Protein AF-A0A3D2MKZ5-F1 (afdb_monomer_lite)

Radius of gyration: 10.97 Å; chains: 1; bounding box: 29×20×22 Å

Structure (mmCIF, N/CA/C/O backbone):
data_AF-A0A3D2MKZ5-F1
#
_entry.id   AF-A0A3D2MKZ5-F1
#
loop_
_atom_site.group_PDB
_atom_site.id
_atom_site.type_symbol
_atom_site.label_atom_id
_atom_site.label_alt_id
_atom_site.label_comp_id
_atom_site.label_asym_id
_atom_site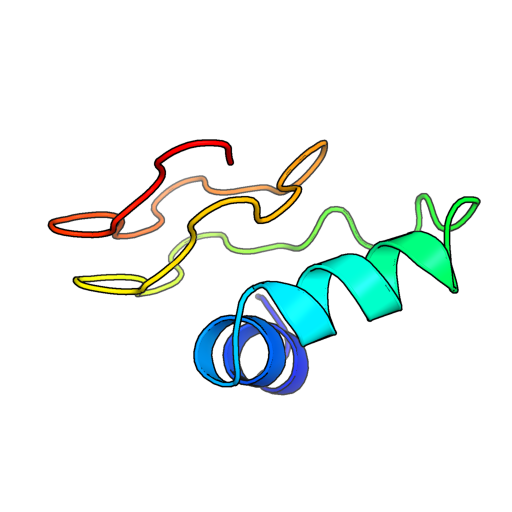.label_entity_id
_atom_site.label_seq_id
_atom_site.pdbx_PDB_ins_code
_atom_site.Cartn_x
_atom_site.Cartn_y
_atom_site.Cartn_z
_atom_site.occupancy
_atom_site.B_iso_or_equiv
_atom_site.auth_seq_id
_atom_site.auth_comp_id
_atom_site.auth_asym_id
_atom_site.auth_atom_id
_atom_site.pdbx_PDB_model_num
ATOM 1 N N . MET A 1 1 ? 8.320 -3.653 12.783 1.00 50.09 1 MET A N 1
ATOM 2 C CA . MET A 1 1 ? 7.514 -2.421 12.763 1.00 50.09 1 MET A CA 1
ATOM 3 C C . MET A 1 1 ? 7.972 -1.594 11.581 1.00 50.09 1 MET A C 1
ATOM 5 O O . MET A 1 1 ? 9.161 -1.275 11.534 1.00 50.09 1 MET A O 1
ATOM 9 N N . ALA A 1 2 ? 7.073 -1.253 10.654 1.00 53.56 2 ALA A N 1
ATOM 10 C CA . ALA A 1 2 ? 7.349 -0.277 9.603 1.00 53.56 2 ALA A CA 1
ATOM 11 C C . ALA A 1 2 ? 8.022 0.945 10.218 1.00 53.56 2 ALA A C 1
ATOM 13 O O . ALA A 1 2 ? 7.551 1.513 11.207 1.00 53.56 2 ALA A O 1
ATOM 14 N N . SER A 1 3 ? 9.148 1.340 9.639 1.00 63.81 3 SER A N 1
ATOM 15 C CA . SER A 1 3 ? 9.792 2.584 10.045 1.00 63.81 3 SER A CA 1
ATOM 16 C C . SER A 1 3 ? 8.845 3.728 9.680 1.00 63.81 3 SER A C 1
ATOM 18 O O . SER A 1 3 ? 8.229 3.674 8.617 1.00 63.81 3 SER A O 1
ATOM 20 N N . GLN A 1 4 ? 8.738 4.771 10.509 1.00 62.41 4 GLN A N 1
ATOM 21 C CA . GLN A 1 4 ? 7.845 5.918 10.265 1.00 62.41 4 GLN A CA 1
ATOM 22 C C . GLN A 1 4 ? 7.968 6.461 8.826 1.00 62.41 4 GLN A C 1
ATOM 24 O O . GLN A 1 4 ? 6.973 6.752 8.177 1.00 62.41 4 GLN A O 1
ATOM 29 N N . SER A 1 5 ? 9.184 6.439 8.272 1.00 68.44 5 SER A N 1
ATOM 30 C CA . SER A 1 5 ? 9.485 6.833 6.893 1.00 68.44 5 SER A CA 1
ATOM 31 C C . SER A 1 5 ? 8.777 6.004 5.808 1.00 68.44 5 SER A C 1
ATOM 33 O O . SER A 1 5 ? 8.538 6.518 4.723 1.00 68.44 5 SER A O 1
ATOM 35 N N . GLN A 1 6 ? 8.438 4.735 6.059 1.00 67.44 6 GLN A N 1
ATOM 36 C CA . GLN A 1 6 ? 7.692 3.889 5.114 1.00 67.44 6 GLN A CA 1
ATOM 37 C C . GLN A 1 6 ? 6.196 4.210 5.132 1.00 67.44 6 GLN A C 1
ATOM 39 O O . GLN A 1 6 ? 5.569 4.272 4.076 1.00 67.44 6 GLN A O 1
ATOM 44 N N . LEU A 1 7 ? 5.639 4.469 6.318 1.00 66.81 7 LEU A N 1
ATOM 45 C CA . LEU A 1 7 ? 4.254 4.921 6.461 1.00 66.81 7 LEU A CA 1
ATOM 46 C C . LEU A 1 7 ? 4.073 6.331 5.890 1.00 66.81 7 LEU A C 1
ATOM 48 O O . LEU A 1 7 ? 3.060 6.608 5.250 1.00 66.81 7 LEU A O 1
ATOM 52 N N . ASP A 1 8 ? 5.086 7.188 6.033 1.00 74.31 8 ASP A N 1
ATOM 53 C CA . ASP A 1 8 ? 5.111 8.515 5.419 1.00 74.31 8 ASP A CA 1
ATOM 54 C C . ASP A 1 8 ? 5.152 8.425 3.889 1.00 74.31 8 ASP A C 1
ATOM 56 O O . ASP A 1 8 ? 4.506 9.227 3.218 1.00 74.31 8 ASP A O 1
ATOM 60 N N . LEU A 1 9 ? 5.855 7.440 3.316 1.00 71.88 9 LEU A N 1
ATOM 61 C CA . LEU A 1 9 ? 5.861 7.202 1.866 1.00 71.88 9 LEU A CA 1
ATOM 62 C C . LEU A 1 9 ? 4.490 6.744 1.356 1.00 71.88 9 LEU A C 1
ATOM 64 O O . LEU A 1 9 ? 4.048 7.227 0.315 1.00 71.88 9 LEU A O 1
ATOM 68 N N . LEU A 1 10 ? 3.809 5.864 2.096 1.00 68.88 10 LEU A N 1
ATOM 69 C CA . LEU A 1 10 ? 2.447 5.429 1.769 1.00 68.88 10 LEU A CA 1
ATOM 70 C C . LEU A 1 10 ? 1.433 6.568 1.925 1.00 68.88 10 LEU A C 1
ATOM 72 O O . LEU A 1 10 ? 0.558 6.730 1.079 1.00 68.88 10 LEU A O 1
ATOM 76 N N . SER A 1 11 ? 1.603 7.411 2.945 1.00 65.25 11 SER A N 1
ATOM 77 C CA . SER A 1 11 ? 0.746 8.581 3.186 1.00 65.25 11 SER A CA 1
ATOM 78 C C . SER A 1 11 ? 1.025 9.740 2.221 1.00 65.25 11 SER A C 1
ATOM 80 O O . SER A 1 11 ? 0.134 10.541 1.949 1.00 65.25 11 SER A O 1
ATOM 82 N N . SER A 1 12 ? 2.245 9.836 1.678 1.00 67.88 12 SER A N 1
ATOM 83 C CA . SER A 1 12 ? 2.637 10.868 0.702 1.00 67.88 12 SER A CA 1
ATOM 84 C C . SER A 1 12 ? 2.212 10.537 -0.733 1.00 67.88 12 SER A C 1
ATOM 86 O O . SER A 1 12 ? 2.319 11.391 -1.614 1.00 67.88 12 SER A O 1
ATOM 88 N N . GLY A 1 13 ? 1.724 9.318 -0.974 1.00 68.25 13 GLY A N 1
ATOM 89 C CA . GLY A 1 13 ? 1.123 8.905 -2.234 1.00 68.25 13 GLY A CA 1
ATOM 90 C C . GLY A 1 13 ? 1.818 7.724 -2.916 1.00 68.25 13 GLY A C 1
ATOM 91 O O . GLY A 1 13 ? 3.040 7.579 -2.963 1.00 68.25 13 GLY A O 1
ATOM 92 N N . ASN A 1 14 ? 0.972 6.933 -3.558 1.00 70.88 14 ASN A N 1
ATOM 93 C CA . ASN A 1 14 ? 1.173 5.794 -4.449 1.00 70.88 14 ASN A CA 1
ATOM 94 C C . ASN A 1 14 ? 2.360 5.971 -5.428 1.00 70.88 14 ASN A C 1
ATOM 96 O O . ASN A 1 14 ? 3.067 5.017 -5.755 1.00 70.88 14 ASN A O 1
ATOM 100 N N . THR A 1 15 ? 2.639 7.195 -5.889 1.00 74.31 15 THR A N 1
ATOM 101 C CA . THR A 1 15 ? 3.739 7.484 -6.828 1.00 74.31 15 THR A CA 1
ATOM 102 C C . THR A 1 15 ? 5.124 7.440 -6.185 1.00 74.31 15 THR A C 1
ATOM 104 O O . THR A 1 15 ? 6.068 6.978 -6.828 1.00 74.31 15 THR A O 1
ATOM 107 N N . LEU A 1 16 ? 5.263 7.884 -4.934 1.00 77.31 16 LEU A N 1
ATOM 108 C CA . LEU A 1 16 ? 6.529 7.854 -4.196 1.00 77.31 16 LEU A CA 1
ATOM 109 C C . LEU A 1 16 ? 6.879 6.431 -3.781 1.00 77.31 16 LEU A C 1
ATOM 111 O O . LEU A 1 16 ? 8.020 6.008 -3.959 1.00 77.31 16 LEU A O 1
ATOM 115 N N . TRP A 1 17 ? 5.874 5.680 -3.332 1.00 79.06 17 TRP A N 1
ATOM 116 C CA . TRP A 1 17 ? 5.992 4.252 -3.063 1.00 79.06 17 TRP A CA 1
ATOM 117 C C . TRP A 1 17 ? 6.514 3.486 -4.285 1.00 79.06 17 TRP A C 1
ATOM 119 O O . TRP A 1 17 ? 7.554 2.829 -4.237 1.00 79.06 17 TRP A O 1
ATOM 129 N N . ASN A 1 18 ? 5.861 3.673 -5.432 1.00 78.19 18 ASN A N 1
ATOM 130 C CA . ASN A 1 18 ? 6.252 3.018 -6.677 1.00 78.19 18 ASN A CA 1
ATOM 131 C C . ASN A 1 18 ? 7.602 3.490 -7.219 1.00 78.19 18 ASN A C 1
ATOM 133 O O . ASN A 1 18 ? 8.287 2.738 -7.915 1.00 78.19 18 ASN A O 1
ATOM 137 N N . LYS A 1 19 ? 7.974 4.749 -6.967 1.00 81.94 19 LYS A N 1
ATOM 138 C CA . LYS A 1 19 ? 9.281 5.283 -7.353 1.00 81.94 19 LYS A CA 1
ATOM 139 C C . LYS A 1 19 ? 10.383 4.632 -6.527 1.00 81.94 19 LYS A C 1
ATOM 141 O O . LYS A 1 19 ? 11.349 4.153 -7.107 1.00 81.94 19 LYS A O 1
ATOM 146 N N . TRP A 1 20 ? 10.198 4.544 -5.213 1.00 78.56 20 TRP A N 1
ATOM 147 C CA . TRP A 1 20 ? 11.124 3.851 -4.323 1.00 78.56 20 TRP A CA 1
ATOM 148 C C . TRP A 1 20 ? 11.295 2.380 -4.734 1.00 78.56 20 TRP A C 1
ATOM 150 O O . TRP A 1 20 ? 12.418 1.924 -4.924 1.00 78.56 20 TRP A O 1
ATOM 160 N N . ARG A 1 21 ? 10.192 1.672 -5.016 1.00 76.62 21 ARG A N 1
ATOM 161 C CA . ARG A 1 21 ? 10.216 0.287 -5.530 1.00 76.62 21 ARG A CA 1
ATOM 162 C C . ARG A 1 21 ? 11.000 0.141 -6.837 1.00 76.62 21 ARG A C 1
ATOM 164 O O . ARG A 1 21 ? 11.733 -0.825 -7.016 1.00 76.62 21 ARG A O 1
ATOM 171 N N . ARG A 1 22 ? 10.865 1.108 -7.750 1.00 76.69 22 ARG A N 1
ATOM 172 C CA . ARG A 1 22 ? 11.580 1.119 -9.037 1.00 76.69 22 ARG A CA 1
ATOM 173 C C . ARG A 1 22 ? 13.053 1.487 -8.923 1.00 76.69 22 ARG A C 1
ATOM 175 O O . ARG A 1 22 ? 13.843 1.004 -9.725 1.00 76.69 22 ARG A O 1
ATOM 182 N N . GLU A 1 23 ? 13.413 2.354 -7.982 1.00 78.44 23 GLU A N 1
ATOM 183 C CA . GLU A 1 23 ? 14.807 2.740 -7.731 1.00 78.44 23 GLU A CA 1
ATOM 184 C C . GLU A 1 23 ? 15.591 1.628 -7.018 1.00 78.44 23 GLU A C 1
ATOM 186 O O . GLU A 1 23 ? 16.810 1.557 -7.158 1.00 78.44 23 GLU A O 1
ATOM 191 N N . TYR A 1 24 ? 14.892 0.722 -6.326 1.00 72.50 24 TYR A N 1
ATOM 192 C CA . TYR A 1 24 ? 15.475 -0.365 -5.540 1.00 72.50 24 TYR A CA 1
ATOM 193 C C . TYR A 1 24 ? 14.885 -1.755 -5.897 1.00 72.50 24 TYR A C 1
ATOM 195 O O . TYR A 1 24 ? 14.383 -2.448 -5.013 1.00 72.50 24 TYR A O 1
ATOM 203 N N . PRO A 1 25 ? 14.955 -2.208 -7.169 1.00 67.06 25 PRO A N 1
ATOM 204 C CA . PRO A 1 25 ? 14.266 -3.418 -7.645 1.00 67.06 25 PRO A CA 1
ATOM 205 C C . PRO A 1 25 ? 14.903 -4.733 -7.163 1.00 67.06 25 PRO A C 1
ATOM 207 O O . PRO A 1 25 ? 14.204 -5.722 -6.969 1.00 67.06 25 PRO A O 1
ATOM 210 N N . ASP A 1 26 ? 16.219 -4.744 -6.934 1.00 66.69 26 ASP A N 1
ATOM 211 C CA . ASP A 1 26 ? 16.955 -5.908 -6.409 1.00 66.69 26 ASP A CA 1
ATOM 212 C C . ASP A 1 26 ? 16.901 -6.006 -4.883 1.00 66.69 26 ASP A C 1
ATOM 214 O O . ASP A 1 26 ? 17.403 -6.957 -4.272 1.00 66.69 26 ASP A O 1
ATOM 218 N N . VAL A 1 27 ? 16.305 -5.004 -4.239 1.00 57.38 27 VAL A N 1
ATOM 219 C CA . VAL A 1 27 ? 16.281 -4.904 -2.793 1.00 57.38 27 VAL A CA 1
ATOM 220 C C . VAL A 1 27 ? 15.175 -5.816 -2.273 1.00 57.38 27 VAL A C 1
ATOM 222 O O . VAL A 1 27 ? 14.115 -5.379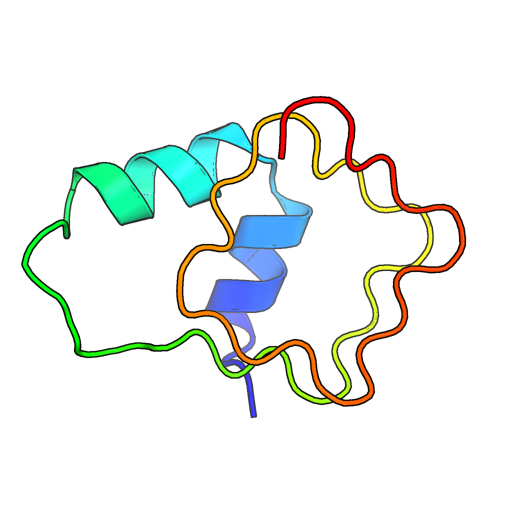 -1.847 1.00 57.38 27 VAL A O 1
ATOM 225 N N . ARG A 1 28 ? 15.498 -7.112 -2.173 1.00 54.78 28 ARG A N 1
ATOM 226 C CA . ARG A 1 28 ? 14.851 -8.084 -1.266 1.00 54.78 28 ARG A CA 1
ATOM 227 C C . ARG A 1 28 ? 14.910 -7.652 0.215 1.00 54.78 28 ARG A C 1
ATOM 229 O O . ARG A 1 28 ? 14.567 -8.436 1.089 1.00 54.78 28 ARG A O 1
ATOM 236 N N . ALA A 1 29 ? 15.421 -6.456 0.517 1.00 50.41 29 ALA A N 1
ATOM 237 C CA . ALA A 1 29 ? 15.824 -6.036 1.850 1.00 50.41 29 ALA A CA 1
ATOM 238 C C . ALA A 1 29 ? 14.778 -5.241 2.630 1.00 50.41 29 ALA A C 1
ATOM 240 O O . ALA A 1 29 ? 15.065 -4.911 3.770 1.00 50.41 29 ALA A O 1
ATOM 241 N N . LEU A 1 30 ? 13.587 -4.968 2.103 1.00 55.38 30 LEU A N 1
ATOM 242 C CA . LEU A 1 30 ? 12.443 -4.699 2.970 1.00 55.38 30 LEU A CA 1
ATOM 243 C C . LEU A 1 30 ? 11.235 -5.321 2.295 1.00 55.38 30 LEU A C 1
ATOM 245 O O . LEU A 1 30 ? 10.632 -4.667 1.454 1.00 55.38 30 LEU A O 1
ATOM 249 N N . GLU A 1 31 ? 10.890 -6.561 2.647 1.00 66.62 31 GLU A N 1
ATOM 250 C CA . GLU A 1 31 ? 9.471 -6.892 2.782 1.00 66.62 31 GLU A CA 1
ATOM 251 C C . GLU A 1 31 ? 8.921 -5.809 3.711 1.00 66.62 31 GLU A C 1
ATOM 253 O O . GLU A 1 31 ? 9.340 -5.760 4.873 1.00 66.62 31 GLU A O 1
ATOM 258 N N . PRO A 1 32 ? 8.170 -4.812 3.209 1.00 69.31 32 PRO A N 1
ATOM 259 C CA . PRO A 1 32 ? 7.794 -3.702 4.057 1.00 69.31 32 PRO A CA 1
ATOM 260 C C . PRO A 1 32 ? 6.911 -4.271 5.154 1.00 69.31 32 PRO A C 1
ATOM 262 O O . PRO A 1 32 ? 5.839 -4.802 4.871 1.00 69.31 32 PRO A O 1
ATOM 265 N N . ASP A 1 33 ? 7.418 -4.222 6.382 1.00 74.06 33 ASP A N 1
ATOM 266 C CA . ASP A 1 33 ? 6.720 -4.711 7.559 1.00 74.06 33 ASP A CA 1
ATOM 267 C C . ASP A 1 33 ? 5.620 -3.710 7.904 1.00 74.06 33 ASP A C 1
ATOM 269 O O . ASP A 1 33 ? 5.768 -2.862 8.780 1.00 74.06 33 ASP A O 1
ATOM 273 N N . LEU A 1 34 ? 4.531 -3.776 7.148 1.00 80.12 34 LEU A N 1
ATOM 274 C CA . LEU A 1 34 ? 3.305 -3.026 7.371 1.00 80.12 34 LEU A CA 1
ATOM 275 C C . LEU A 1 34 ? 2.405 -3.768 8.367 1.00 80.12 34 LEU A C 1
ATOM 277 O O . LEU A 1 34 ? 1.196 -3.524 8.393 1.00 80.12 34 LEU A O 1
ATOM 281 N N . H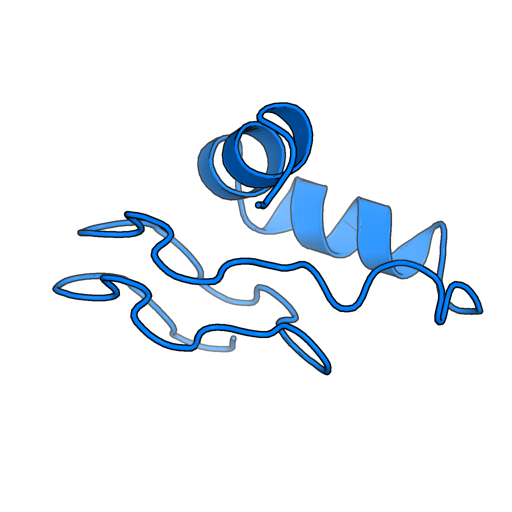IS A 1 35 ? 2.980 -4.647 9.197 1.00 83.50 35 HIS A N 1
ATOM 282 C CA . HIS A 1 35 ? 2.230 -5.380 10.193 1.00 83.50 35 HIS A CA 1
ATOM 283 C C . HIS A 1 35 ? 1.552 -4.399 11.152 1.00 83.50 35 HIS A C 1
ATOM 285 O O . HIS A 1 35 ? 2.213 -3.576 11.797 1.00 83.50 35 HIS A O 1
ATOM 291 N N . GLY A 1 36 ? 0.228 -4.477 11.264 1.00 86.38 36 GLY A N 1
ATOM 292 C CA . GLY A 1 36 ? -0.551 -3.575 12.111 1.00 86.38 36 GLY A CA 1
ATOM 293 C C . GLY A 1 36 ? -0.598 -2.121 11.625 1.00 86.38 36 GLY A C 1
ATOM 294 O O . GLY A 1 36 ? -0.969 -1.241 12.402 1.00 86.38 36 GLY A O 1
ATOM 295 N N . ALA A 1 37 ? -0.198 -1.828 10.381 1.00 86.00 37 ALA A N 1
ATOM 296 C CA . ALA A 1 37 ? -0.234 -0.468 9.849 1.00 86.00 37 ALA A CA 1
ATOM 297 C C . ALA A 1 37 ? -1.677 0.046 9.734 1.00 86.00 37 ALA A C 1
ATOM 299 O O . ALA A 1 37 ? -2.548 -0.646 9.205 1.00 86.00 37 ALA A O 1
ATOM 300 N N . ASP A 1 38 ? -1.928 1.279 10.183 1.00 86.19 38 ASP A N 1
ATOM 301 C CA . ASP A 1 38 ? -3.220 1.935 9.982 1.00 86.19 38 ASP A CA 1
ATOM 302 C C . ASP A 1 38 ? -3.251 2.643 8.624 1.00 86.19 38 ASP A C 1
ATOM 304 O O . ASP A 1 38 ? -2.649 3.700 8.438 1.00 86.19 38 ASP A O 1
ATOM 308 N N . LEU A 1 39 ? -3.926 2.018 7.662 1.00 84.38 39 LEU A N 1
ATOM 309 C CA . LEU A 1 39 ? -4.106 2.495 6.290 1.00 84.38 39 LEU A CA 1
ATOM 310 C C . LEU A 1 39 ? -5.584 2.826 6.020 1.00 84.38 39 LEU A C 1
ATOM 312 O O . LEU A 1 39 ? -6.026 2.840 4.867 1.00 84.38 39 LEU A O 1
ATOM 316 N N . HIS A 1 40 ? -6.369 3.078 7.072 1.00 87.50 40 HIS A N 1
ATOM 317 C CA . HIS A 1 40 ? -7.794 3.348 6.947 1.00 87.50 40 HIS A CA 1
ATOM 318 C C . HIS A 1 40 ? -8.054 4.573 6.060 1.00 87.50 40 HIS A C 1
ATOM 320 O O . HIS A 1 40 ? -7.601 5.683 6.345 1.00 87.50 40 HIS A O 1
ATOM 326 N N . GLY A 1 41 ? -8.839 4.389 4.996 1.00 87.50 41 GLY A N 1
ATOM 327 C CA . GLY A 1 41 ? -9.165 5.463 4.053 1.00 87.50 41 GLY A CA 1
ATOM 328 C C . GLY A 1 41 ? -7.999 5.927 3.172 1.00 87.50 41 GLY A C 1
ATOM 329 O O . GLY A 1 41 ? -8.130 6.957 2.510 1.00 87.50 41 GLY A O 1
ATOM 330 N N . ALA A 1 42 ? -6.865 5.216 3.165 1.00 85.56 42 ALA A N 1
ATOM 331 C CA . ALA A 1 42 ? -5.706 5.592 2.364 1.00 85.56 42 ALA A CA 1
ATOM 332 C C . ALA A 1 42 ? -5.969 5.415 0.857 1.00 85.56 42 ALA A C 1
ATOM 334 O O . ALA A 1 42 ? -6.582 4.437 0.424 1.00 85.56 42 ALA A O 1
ATOM 335 N N . ASP A 1 43 ? -5.470 6.349 0.044 1.00 85.44 43 ASP A N 1
ATOM 336 C CA . ASP A 1 43 ? -5.435 6.210 -1.414 1.00 85.44 43 ASP A CA 1
ATOM 337 C C . ASP A 1 43 ? -4.204 5.386 -1.806 1.00 85.44 43 ASP A C 1
ATOM 339 O O . ASP A 1 43 ? -3.084 5.891 -1.848 1.00 85.44 43 ASP A O 1
ATOM 343 N N . LEU A 1 44 ? -4.421 4.098 -2.064 1.00 83.56 44 LEU A N 1
ATOM 344 C CA . LEU A 1 44 ? -3.378 3.122 -2.383 1.00 83.56 44 LEU A CA 1
ATOM 345 C C . LEU A 1 44 ? -3.455 2.664 -3.844 1.00 83.56 44 LEU A C 1
ATOM 347 O O . LEU A 1 44 ? -2.877 1.648 -4.222 1.00 83.56 44 LEU A O 1
ATOM 351 N N . ARG A 1 45 ? -4.163 3.412 -4.692 1.00 86.19 45 ARG A N 1
ATOM 352 C CA . ARG A 1 45 ? -4.392 3.043 -6.088 1.00 86.19 45 ARG A CA 1
ATOM 353 C C . ARG A 1 45 ? -3.099 2.866 -6.876 1.00 86.19 45 ARG A C 1
ATOM 355 O O . ARG A 1 45 ? -2.270 3.775 -6.915 1.00 86.19 45 ARG A O 1
ATOM 362 N N . GLY A 1 46 ? -2.916 1.739 -7.549 1.00 84.44 46 GLY A N 1
ATOM 363 C CA . GLY A 1 46 ? -1.697 1.510 -8.322 1.00 84.44 46 GLY A CA 1
ATOM 364 C C . GLY A 1 46 ? -0.441 1.273 -7.483 1.00 84.44 46 GLY A C 1
ATOM 365 O O . GLY A 1 46 ? 0.643 1.288 -8.062 1.00 84.44 46 GLY A O 1
ATOM 366 N N . ALA A 1 47 ? -0.530 1.158 -6.152 1.00 83.88 47 ALA A N 1
ATOM 367 C CA . ALA A 1 47 ? 0.633 0.957 -5.291 1.00 83.88 47 ALA A CA 1
ATOM 368 C C . ALA A 1 47 ? 1.081 -0.512 -5.304 1.00 83.88 47 ALA A C 1
ATOM 370 O O . ALA A 1 47 ? 0.304 -1.396 -4.981 1.00 83.88 47 ALA A O 1
ATOM 371 N N . ASP A 1 48 ? 2.352 -0.768 -5.619 1.00 80.62 48 ASP A N 1
ATOM 372 C CA . ASP A 1 48 ? 2.897 -2.130 -5.670 1.00 80.62 48 ASP A CA 1
ATOM 373 C C . ASP A 1 48 ? 3.231 -2.676 -4.268 1.00 80.62 48 ASP A C 1
ATOM 375 O O . ASP A 1 48 ? 4.296 -2.387 -3.714 1.00 80.62 48 ASP A O 1
ATOM 379 N N . PHE A 1 49 ? 2.347 -3.497 -3.696 1.00 78.56 49 PHE A N 1
ATOM 380 C CA . PHE A 1 49 ? 2.563 -4.164 -2.400 1.00 78.56 49 PHE A CA 1
ATOM 381 C C . PHE A 1 49 ? 3.231 -5.543 -2.502 1.00 78.56 49 PHE A C 1
ATOM 383 O O . PHE A 1 49 ? 3.230 -6.296 -1.527 1.00 78.56 49 PHE A O 1
ATOM 390 N N . HIS A 1 50 ? 3.796 -5.924 -3.653 1.00 79.69 50 HIS A N 1
ATOM 391 C CA . HIS A 1 50 ? 4.343 -7.269 -3.819 1.00 79.69 50 HIS A CA 1
ATOM 392 C C . HIS A 1 50 ? 5.462 -7.548 -2.797 1.00 79.69 50 HIS A C 1
ATOM 394 O O . HIS A 1 50 ? 6.473 -6.843 -2.770 1.00 79.69 50 HIS A O 1
ATOM 400 N N . GLY A 1 51 ? 5.273 -8.566 -1.952 1.00 77.88 51 GLY A N 1
ATOM 401 C CA . GLY A 1 51 ? 6.204 -8.923 -0.876 1.00 77.88 51 GLY A CA 1
ATOM 402 C C . GLY A 1 51 ? 6.099 -8.072 0.398 1.00 77.88 51 GLY A C 1
ATOM 403 O O . GLY A 1 51 ? 7.007 -8.133 1.213 1.00 77.88 51 GLY A O 1
ATOM 404 N N . ALA A 1 52 ? 5.050 -7.261 0.584 1.00 82.94 52 ALA A N 1
ATOM 405 C CA . ALA A 1 52 ? 4.800 -6.570 1.853 1.00 82.94 52 ALA A CA 1
ATOM 406 C C . ALA A 1 52 ? 4.034 -7.437 2.853 1.00 82.94 52 ALA A C 1
ATOM 408 O O . ALA A 1 52 ? 3.081 -8.122 2.479 1.00 82.94 52 ALA A O 1
ATOM 409 N N . ASP A 1 53 ? 4.426 -7.364 4.128 1.00 84.94 53 ASP A N 1
ATOM 410 C CA . ASP A 1 53 ? 3.673 -7.983 5.215 1.00 84.94 53 ASP A CA 1
ATOM 411 C C . ASP A 1 53 ? 2.589 -7.011 5.685 1.00 84.94 53 ASP A C 1
ATOM 413 O O . ASP A 1 53 ? 2.870 -6.021 6.352 1.00 84.94 53 ASP A O 1
ATOM 417 N N . LEU A 1 54 ? 1.346 -7.284 5.291 1.00 83.19 54 LEU A N 1
ATOM 418 C CA . LEU A 1 54 ? 0.149 -6.531 5.679 1.00 83.19 54 LEU A CA 1
ATOM 419 C C . LEU A 1 54 ? -0.636 -7.236 6.799 1.00 83.19 54 LEU A C 1
ATOM 421 O O . LEU A 1 54 ? -1.820 -6.956 7.000 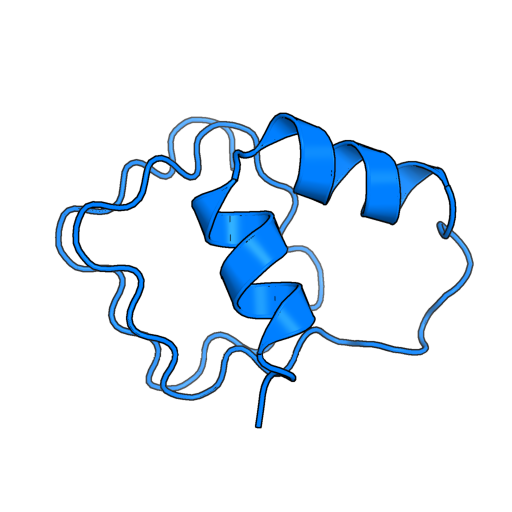1.00 83.19 54 LEU A O 1
ATOM 425 N N . THR A 1 55 ? -0.021 -8.185 7.508 1.00 87.81 55 THR A N 1
ATOM 426 C CA . THR A 1 55 ? -0.670 -8.900 8.613 1.00 87.81 55 THR A CA 1
ATOM 427 C C . THR A 1 55 ? -1.155 -7.902 9.669 1.00 87.81 55 THR A C 1
ATOM 429 O O . THR A 1 55 ? -0.440 -6.984 10.042 1.00 87.81 55 THR A O 1
ATOM 432 N N . GLU A 1 56 ? -2.404 -8.017 10.120 1.00 89.19 56 GLU A N 1
ATOM 433 C CA . GLU A 1 56 ? -3.041 -7.058 11.047 1.00 89.19 56 GLU A CA 1
ATOM 434 C C . GLU A 1 56 ? -3.173 -5.601 10.541 1.00 89.19 56 GLU A C 1
ATOM 436 O O . GLU A 1 56 ? -3.638 -4.744 11.293 1.00 89.19 56 GLU A O 1
ATOM 441 N N . ALA A 1 57 ? -2.830 -5.285 9.286 1.00 88.81 57 ALA A N 1
ATOM 442 C CA . ALA A 1 57 ? -2.990 -3.931 8.754 1.00 88.81 57 ALA A CA 1
ATOM 443 C C . ALA A 1 57 ? -4.475 -3.535 8.628 1.00 88.81 57 ALA A C 1
ATOM 445 O O . ALA A 1 57 ? -5.313 -4.296 8.130 1.00 88.81 57 ALA A O 1
ATOM 446 N N . ASN A 1 58 ? -4.805 -2.308 9.031 1.00 89.31 58 ASN A N 1
ATOM 447 C CA . ASN A 1 58 ? -6.146 -1.750 8.899 1.00 89.31 58 ASN A CA 1
ATOM 448 C C . ASN A 1 58 ? -6.327 -1.114 7.515 1.00 89.31 58 ASN A C 1
ATOM 450 O O . ASN A 1 58 ? -5.986 0.043 7.304 1.00 89.31 58 ASN A O 1
ATOM 454 N N . LEU A 1 59 ? -6.893 -1.868 6.572 1.00 86.19 59 LEU A N 1
ATOM 455 C CA . LEU A 1 59 ? -7.198 -1.409 5.206 1.00 86.19 59 LEU A CA 1
ATOM 456 C C . LEU A 1 59 ? -8.654 -0.938 5.039 1.00 86.19 59 LEU A C 1
ATOM 458 O O . LEU A 1 59 ? -9.150 -0.801 3.919 1.00 86.19 59 LEU A O 1
ATOM 462 N N . GLN A 1 60 ? -9.389 -0.729 6.133 1.00 92.38 60 GLN A N 1
ATOM 463 C CA . GLN A 1 60 ? -10.802 -0.373 6.051 1.00 92.38 60 GLN A CA 1
ATOM 464 C C . GLN A 1 60 ? -10.986 0.966 5.316 1.00 92.38 60 GLN A C 1
ATOM 466 O O . GLN A 1 60 ? -10.428 1.991 5.690 1.00 92.38 60 GLN A O 1
ATOM 471 N N . GLY A 1 61 ? -11.781 0.956 4.243 1.00 89.19 61 GLY A N 1
ATOM 472 C CA . GLY A 1 61 ? -12.026 2.142 3.418 1.00 89.19 61 GLY A CA 1
ATOM 473 C C . GLY A 1 61 ? -10.854 2.569 2.527 1.00 89.19 61 GLY A C 1
ATOM 474 O O . GLY A 1 61 ? -10.983 3.587 1.851 1.00 89.19 61 GLY A O 1
ATOM 475 N N . ALA A 1 62 ? -9.742 1.826 2.505 1.00 88.62 62 ALA A N 1
ATOM 476 C CA . ALA A 1 62 ? -8.628 2.099 1.604 1.00 88.62 62 ALA A CA 1
ATOM 477 C C . ALA A 1 62 ? -9.020 1.848 0.138 1.00 88.62 62 ALA A C 1
ATOM 479 O O . ALA A 1 62 ? -9.738 0.895 -0.181 1.00 88.62 62 ALA A O 1
ATOM 480 N N . ASP A 1 63 ? -8.529 2.695 -0.765 1.00 87.88 63 ASP A N 1
ATOM 481 C CA . ASP A 1 63 ? -8.747 2.562 -2.204 1.00 87.88 63 ASP A CA 1
ATOM 482 C C . ASP A 1 63 ? -7.584 1.792 -2.842 1.00 87.88 63 ASP A C 1
ATOM 484 O O . ASP A 1 63 ? -6.529 2.357 -3.115 1.00 87.88 63 ASP A O 1
ATOM 488 N N . LEU A 1 64 ? -7.783 0.489 -3.060 1.00 84.19 64 LEU A N 1
ATOM 489 C CA . LEU A 1 64 ? -6.794 -0.446 -3.618 1.00 84.19 64 LEU A CA 1
ATOM 490 C C . LEU A 1 64 ? -6.966 -0.681 -5.129 1.00 84.19 64 LEU A C 1
ATOM 492 O O . LEU A 1 64 ? -6.507 -1.691 -5.659 1.00 84.19 64 LEU A O 1
ATOM 496 N N . ARG A 1 65 ? -7.675 0.196 -5.851 1.00 87.44 65 ARG A N 1
ATOM 497 C CA . ARG A 1 65 ? -7.854 0.006 -7.301 1.00 87.44 65 ARG A CA 1
ATOM 498 C C . ARG A 1 65 ? -6.495 0.012 -8.006 1.00 87.44 65 ARG A C 1
ATOM 500 O O . ARG A 1 65 ? -5.719 0.940 -7.825 1.00 87.44 65 ARG A O 1
ATOM 507 N N . ASP A 1 66 ? -6.229 -1.006 -8.818 1.00 80.81 66 ASP A N 1
ATOM 508 C CA . ASP A 1 66 ? -4.974 -1.186 -9.566 1.00 80.81 66 ASP A CA 1
ATOM 509 C C . ASP A 1 66 ? -3.711 -1.435 -8.710 1.00 80.81 66 ASP A C 1
ATOM 511 O O . ASP A 1 66 ? -2.613 -1.411 -9.263 1.00 80.81 66 ASP A O 1
ATOM 515 N N . ALA A 1 67 ? -3.850 -1.651 -7.393 1.00 74.44 67 ALA A N 1
ATOM 516 C CA . ALA A 1 67 ? -2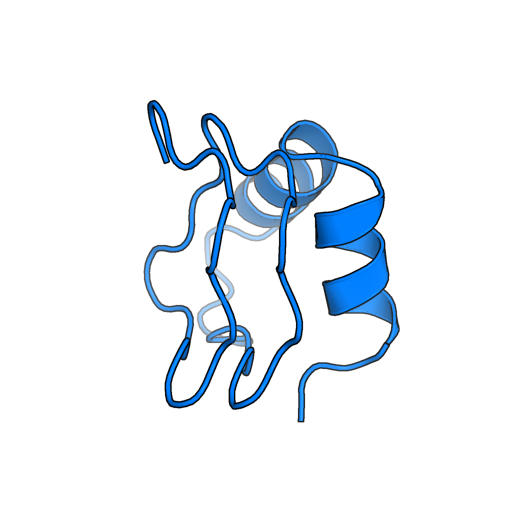.753 -2.015 -6.485 1.00 74.44 67 ALA A CA 1
ATOM 517 C C . ALA A 1 6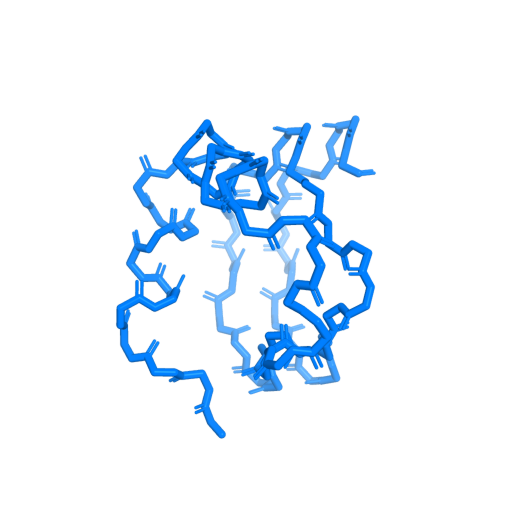7 ? -2.259 -3.462 -6.682 1.00 74.44 67 ALA A C 1
ATOM 519 O O . ALA A 1 67 ? -3.093 -4.328 -7.040 1.00 74.44 67 ALA A O 1
#

Foldseek 3Di:
DQDVVQLVQQQVDLVSQVVVCVVPVVCPPDLRACALPECALGANALHDNVSHDCHNYHCHNYDHHND

Sequence (67 aa):
MASQSQLDLLSSGNTLWNKWRREYPDVRALEPDLHGADLHGADLRGADFHGADLTEANLQGADLRDA

pLDDT: mean 76.72, std 10.53, range [50.09, 92.38]

Secondary structure (DSSP, 8-state):
---HHHHHHHHT-HHHHHHHHHH-TT-TT---B-TT-B-TT-B-TT---TT-B-TT-B-TT-B-TT-